Protein AF-A0A392RJL4-F1 (afdb_monomer_lite)

Secondary structure (DSSP, 8-state):
------STTBTTTB--GGGGGHHHHHHHHHHHHHH---TT-

pLDDT: mean 95.94, std 2.77, range [82.12, 97.88]

Structure (mmCIF, N/CA/C/O backbone):
data_AF-A0A392RJL4-F1
#
_entry.id   AF-A0A392RJL4-F1
#
loop_
_atom_site.group_PDB
_atom_site.id
_atom_site.type_symbol
_atom_site.label_atom_id
_atom_site.label_alt_id
_atom_site.label_comp_id
_atom_site.label_asym_id
_atom_site.label_entity_id
_atom_site.label_seq_id
_atom_site.pdbx_PDB_ins_code
_atom_site.Cartn_x
_atom_site.Cartn_y
_atom_site.Cartn_z
_atom_site.occupancy
_atom_site.B_iso_or_equiv
_atom_site.auth_seq_id
_atom_site.auth_comp_id
_atom_site.auth_asym_id
_atom_site.auth_atom_id
_atom_site.pdbx_PDB_model_num
ATOM 1 N N . MET A 1 1 ? -11.713 -3.536 4.097 1.00 88.25 1 MET A N 1
ATOM 2 C CA . MET A 1 1 ? -11.236 -2.521 3.102 1.00 88.25 1 MET A CA 1
ATOM 3 C C . MET A 1 1 ? -10.187 -3.159 2.195 1.00 88.25 1 MET A C 1
ATOM 5 O O . MET A 1 1 ? -9.499 -4.049 2.668 1.00 88.25 1 MET A O 1
ATOM 9 N N . ILE A 1 2 ? -10.047 -2.742 0.928 1.00 94.31 2 ILE A N 1
ATOM 10 C CA . ILE A 1 2 ? -9.095 -3.366 -0.012 1.00 94.31 2 ILE A CA 1
ATOM 11 C C . ILE A 1 2 ? -8.195 -2.303 -0.647 1.00 94.31 2 ILE A C 1
ATOM 13 O O . ILE A 1 2 ? -8.683 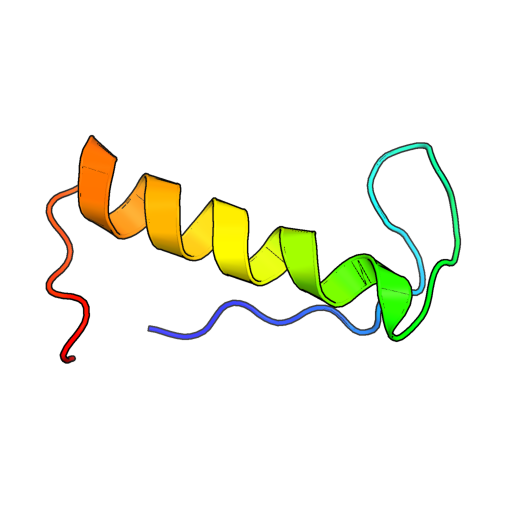-1.313 -1.187 1.00 94.31 2 ILE A O 1
ATOM 17 N N . VAL A 1 3 ? -6.884 -2.539 -0.603 1.00 95.12 3 VAL A N 1
ATOM 18 C CA . VAL A 1 3 ? -5.869 -1.775 -1.335 1.00 95.12 3 VAL A CA 1
ATOM 19 C C . VAL A 1 3 ? -5.104 -2.760 -2.209 1.00 95.12 3 VAL A C 1
ATOM 21 O O . VAL A 1 3 ? -4.522 -3.710 -1.694 1.00 95.12 3 VAL A O 1
ATOM 24 N N . LEU A 1 4 ? -5.116 -2.543 -3.523 1.00 96.62 4 LEU A N 1
ATOM 25 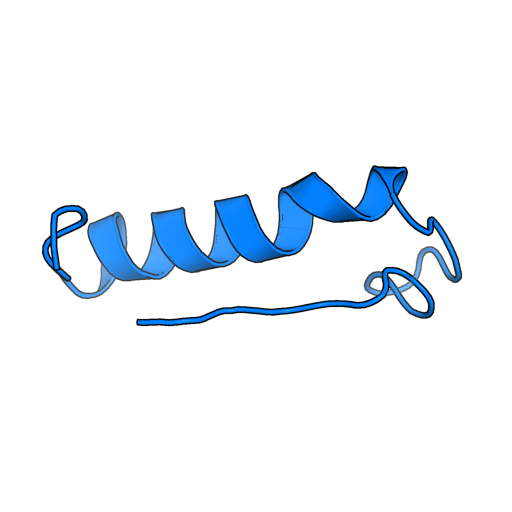C CA . LEU A 1 4 ? -4.519 -3.445 -4.505 1.00 96.62 4 LEU A CA 1
ATOM 26 C C . LEU A 1 4 ? -3.512 -2.696 -5.381 1.00 96.62 4 LEU A C 1
ATOM 28 O O . LEU A 1 4 ? -3.728 -1.538 -5.742 1.00 96.62 4 LEU A O 1
ATOM 32 N N . THR A 1 5 ? -2.429 -3.379 -5.742 1.00 96.62 5 THR A N 1
ATOM 33 C CA . THR A 1 5 ? -1.504 -2.982 -6.806 1.00 96.62 5 THR A CA 1
ATOM 34 C C . THR A 1 5 ? -1.037 -4.230 -7.547 1.00 96.62 5 THR A C 1
ATOM 36 O O . THR A 1 5 ? -0.891 -5.290 -6.944 1.00 96.62 5 THR A O 1
ATOM 39 N N . ASP A 1 6 ? -0.823 -4.096 -8.849 1.00 96.50 6 ASP A N 1
ATOM 40 C CA . ASP A 1 6 ? -0.179 -5.082 -9.720 1.00 96.50 6 ASP A CA 1
ATOM 41 C C . ASP A 1 6 ? 1.357 -4.961 -9.711 1.00 96.50 6 ASP A C 1
ATOM 43 O O . ASP A 1 6 ? 2.045 -5.800 -10.284 1.00 96.50 6 ASP A O 1
ATOM 47 N N . GLY A 1 7 ? 1.906 -3.930 -9.059 1.00 96.38 7 GLY A N 1
ATOM 48 C CA . GLY A 1 7 ? 3.347 -3.716 -8.949 1.00 96.38 7 GLY A CA 1
ATOM 49 C C . GLY A 1 7 ? 4.005 -3.058 -10.16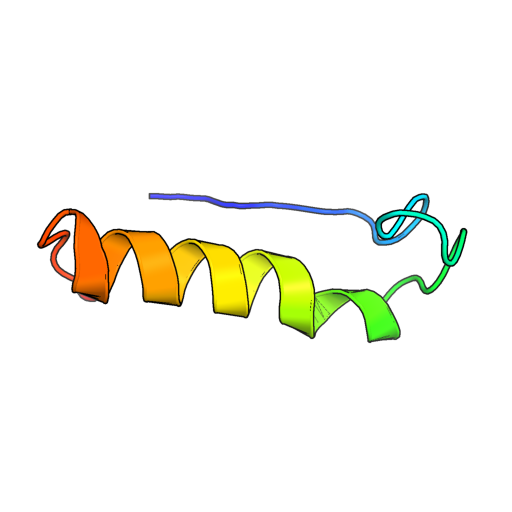2 1.00 96.38 7 GLY A C 1
ATOM 50 O O . GLY A 1 7 ? 5.197 -2.769 -10.096 1.00 96.38 7 GLY A O 1
ATOM 51 N N . SER A 1 8 ? 3.250 -2.754 -11.222 1.00 96.12 8 SER A N 1
ATOM 52 C CA . SER A 1 8 ? 3.800 -2.257 -12.495 1.00 96.12 8 SER A CA 1
ATOM 53 C C . SER A 1 8 ? 4.326 -0.821 -12.427 1.00 96.12 8 SER A C 1
ATOM 55 O O . SER A 1 8 ? 5.160 -0.405 -13.231 1.00 96.12 8 SER A O 1
ATOM 57 N N . ARG A 1 9 ? 3.851 -0.036 -11.452 1.00 96.44 9 ARG A N 1
ATOM 58 C CA . ARG A 1 9 ? 4.293 1.345 -11.230 1.00 96.44 9 ARG A CA 1
ATOM 59 C C . ARG A 1 9 ? 4.332 1.689 -9.747 1.00 96.44 9 ARG A C 1
ATOM 61 O O . ARG A 1 9 ? 3.465 2.388 -9.217 1.00 96.44 9 ARG A O 1
ATOM 68 N N . ILE A 1 10 ? 5.370 1.212 -9.073 1.00 96.44 10 ILE A N 1
ATOM 69 C CA . ILE A 1 10 ? 5.628 1.531 -7.673 1.00 96.44 10 ILE A CA 1
ATOM 70 C C . ILE A 1 10 ? 6.301 2.896 -7.571 1.00 96.44 10 ILE A C 1
ATOM 72 O O . ILE A 1 10 ? 7.503 3.043 -7.787 1.00 96.44 10 ILE A O 1
ATOM 76 N N . LEU A 1 11 ? 5.512 3.907 -7.199 1.00 93.75 11 LEU A N 1
ATOM 77 C CA . LEU A 1 11 ? 5.987 5.274 -6.966 1.00 93.75 11 LEU A CA 1
ATOM 78 C C . LEU A 1 11 ? 6.833 5.777 -8.160 1.00 93.75 11 LEU A C 1
ATOM 80 O O . LEU A 1 11 ? 6.366 5.752 -9.299 1.00 93.75 11 LEU A O 1
ATOM 84 N N . GLY A 1 12 ? 8.063 6.232 -7.906 1.00 95.62 12 GLY A N 1
ATOM 85 C CA . GLY A 1 12 ? 9.050 6.602 -8.928 1.00 95.62 12 GLY A CA 1
ATOM 86 C C . GLY A 1 12 ? 10.066 5.502 -9.255 1.00 95.62 12 GLY A C 1
ATOM 87 O O . GLY A 1 12 ? 11.020 5.773 -9.973 1.00 95.62 12 GLY A O 1
ATOM 88 N N . LEU A 1 13 ? 9.896 4.293 -8.713 1.00 96.75 13 LEU A N 1
ATOM 89 C CA . LEU A 1 13 ? 10.837 3.176 -8.866 1.00 96.75 13 LEU A CA 1
ATOM 90 C C . LEU A 1 13 ? 10.550 2.317 -10.106 1.00 96.75 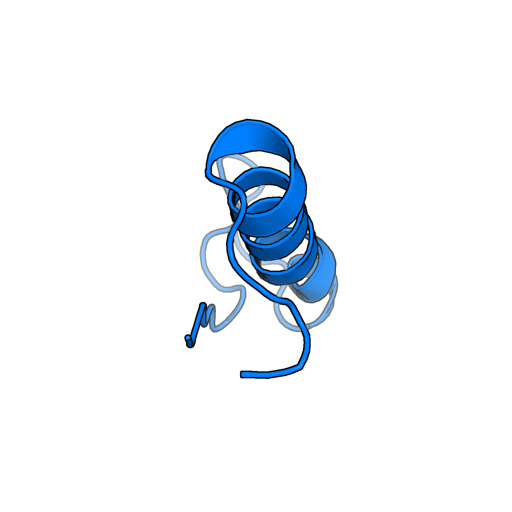13 LEU A C 1
ATOM 92 O O . LEU A 1 13 ? 11.408 1.546 -10.521 1.00 96.75 13 LEU A O 1
ATOM 96 N N . GLY A 1 14 ? 9.373 2.472 -10.715 1.00 95.38 14 GLY A N 1
ATOM 97 C CA . GLY A 1 14 ? 8.970 1.709 -11.897 1.00 95.38 14 GLY A CA 1
ATOM 98 C C . GLY A 1 14 ? 8.311 0.378 -11.539 1.00 95.38 14 GLY A C 1
ATOM 99 O O . GLY A 1 14 ? 7.602 0.290 -10.535 1.00 95.38 14 GLY A O 1
ATOM 100 N N . ASP A 1 15 ? 8.501 -0.626 -12.391 1.00 96.75 15 ASP A N 1
ATOM 101 C CA . ASP A 1 15 ? 7.905 -1.951 -12.227 1.00 96.75 15 ASP A CA 1
ATOM 102 C C . ASP A 1 15 ? 8.727 -2.799 -11.256 1.00 96.75 15 ASP A C 1
ATOM 104 O O . ASP A 1 15 ? 9.907 -3.068 -11.483 1.00 96.75 15 ASP A O 1
ATOM 108 N N . LEU A 1 16 ? 8.086 -3.209 -10.165 1.00 97.19 16 LEU A N 1
ATOM 109 C CA . LEU A 1 16 ? 8.659 -4.095 -9.158 1.00 97.19 16 LEU A CA 1
ATOM 110 C C . LEU A 1 16 ? 7.879 -5.414 -9.041 1.00 97.19 16 LEU A C 1
ATOM 112 O O . LEU A 1 16 ? 8.271 -6.283 -8.258 1.00 97.19 16 LEU A O 1
ATOM 116 N N . GLY A 1 17 ? 6.769 -5.573 -9.772 1.00 96.00 17 GLY A N 1
ATOM 117 C CA . GLY A 1 17 ? 5.856 -6.706 -9.647 1.00 96.00 17 GLY A CA 1
ATOM 118 C C . GLY A 1 17 ? 5.561 -7.063 -8.184 1.00 96.00 17 GLY A C 1
ATOM 119 O O . GLY A 1 17 ? 5.159 -6.223 -7.375 1.00 96.00 17 GLY A O 1
ATOM 120 N N . VAL A 1 18 ? 5.836 -8.316 -7.811 1.00 96.31 18 VAL A N 1
ATOM 121 C CA . VAL A 1 18 ? 5.615 -8.850 -6.452 1.00 96.31 18 VAL A CA 1
ATOM 122 C C . VAL A 1 18 ? 6.414 -8.103 -5.375 1.00 96.31 18 VAL A C 1
ATOM 124 O O . VAL A 1 18 ? 5.938 -7.963 -4.248 1.00 96.31 18 VAL A O 1
ATOM 127 N N . GLN A 1 19 ? 7.582 -7.542 -5.707 1.00 97.12 19 GLN A N 1
ATOM 128 C CA . GLN A 1 19 ? 8.385 -6.762 -4.755 1.00 97.12 19 GLN A CA 1
ATOM 129 C C . GLN A 1 19 ? 7.680 -5.458 -4.329 1.00 97.12 19 GLN A C 1
ATOM 131 O O . GLN A 1 19 ? 8.063 -4.839 -3.338 1.00 97.12 19 GLN A O 1
ATOM 136 N N . GLY A 1 20 ? 6.611 -5.057 -5.027 1.00 96.75 20 GLY A N 1
ATOM 137 C CA . GLY A 1 20 ? 5.744 -3.935 -4.670 1.00 96.75 20 GLY A CA 1
ATOM 138 C C . GLY A 1 20 ? 4.747 -4.204 -3.533 1.00 96.75 20 GLY A C 1
ATOM 139 O O . GLY A 1 20 ? 4.035 -3.278 -3.140 1.00 96.75 20 GLY A O 1
ATOM 140 N N . ILE A 1 21 ? 4.687 -5.423 -2.975 1.00 97.38 21 ILE A N 1
ATOM 141 C CA . ILE A 1 21 ? 3.691 -5.814 -1.954 1.00 97.38 21 ILE A CA 1
ATOM 142 C C . ILE A 1 21 ? 3.742 -4.963 -0.673 1.00 97.38 21 ILE A C 1
ATOM 144 O O . ILE A 1 21 ? 2.738 -4.823 0.020 1.00 97.38 21 ILE A O 1
ATOM 148 N N . GLY A 1 22 ? 4.876 -4.320 -0.381 1.00 97.44 22 GLY A N 1
ATOM 149 C CA . GLY A 1 22 ? 5.001 -3.401 0.755 1.00 97.44 22 GLY A CA 1
ATOM 150 C C . GLY A 1 22 ? 4.117 -2.150 0.650 1.00 97.44 22 GLY A C 1
ATOM 151 O O . GLY A 1 22 ? 3.731 -1.589 1.672 1.00 97.44 22 GLY A O 1
ATOM 152 N N . ILE A 1 23 ? 3.741 -1.721 -0.561 1.00 97.88 23 ILE A N 1
ATOM 153 C CA . ILE A 1 23 ? 2.907 -0.526 -0.767 1.00 97.88 23 ILE A CA 1
ATOM 154 C C . ILE A 1 23 ? 1.476 -0.689 -0.235 1.00 97.88 23 ILE A C 1
ATOM 156 O O . ILE A 1 23 ? 1.030 0.181 0.519 1.00 97.88 23 ILE A O 1
ATOM 160 N N . PRO A 1 24 ? 0.714 -1.740 -0.599 1.00 97.75 24 PRO A N 1
ATOM 161 C CA . PRO A 1 24 ? -0.615 -1.937 -0.034 1.00 97.75 24 PRO A CA 1
ATOM 162 C C . PRO A 1 24 ? -0.566 -2.172 1.480 1.00 97.75 24 PRO A C 1
ATOM 164 O O . PRO A 1 24 ? -1.426 -1.637 2.172 1.00 97.75 24 PRO A O 1
ATOM 167 N N . ILE A 1 25 ? 0.457 -2.864 2.002 1.00 97.44 25 ILE A N 1
ATOM 168 C CA . ILE A 1 25 ? 0.656 -3.044 3.452 1.00 97.44 25 ILE A CA 1
ATOM 169 C C . ILE A 1 25 ? 0.795 -1.682 4.143 1.00 97.44 25 ILE A C 1
ATOM 171 O O . ILE A 1 25 ? -0.018 -1.345 4.998 1.00 97.44 25 ILE A O 1
ATOM 175 N N . GLY A 1 26 ? 1.730 -0.839 3.693 1.00 97.62 26 GLY A N 1
ATOM 176 C CA . GLY A 1 26 ? 1.940 0.481 4.291 1.00 97.62 26 GLY A CA 1
ATOM 177 C C . GLY A 1 26 ? 0.719 1.404 4.191 1.00 97.62 26 GLY A C 1
ATOM 178 O O . GLY A 1 26 ? 0.457 2.191 5.099 1.00 97.62 26 GLY A O 1
ATOM 179 N N . LYS A 1 27 ? -0.086 1.300 3.123 1.00 97.56 27 LYS A N 1
ATOM 180 C CA . LYS A 1 27 ? -1.363 2.032 3.034 1.00 97.56 27 LYS A CA 1
ATOM 181 C C . LYS A 1 27 ? -2.377 1.552 4.070 1.00 97.56 27 LYS A C 1
ATOM 183 O O . LYS A 1 27 ? -3.038 2.385 4.685 1.00 97.56 27 LYS A O 1
ATOM 188 N N . LEU A 1 28 ? -2.507 0.238 4.258 1.00 97.38 28 LEU A N 1
ATOM 189 C CA . LEU A 1 28 ? -3.380 -0.326 5.288 1.00 97.38 28 LEU A CA 1
ATOM 190 C C . LEU A 1 28 ? -2.920 0.104 6.686 1.00 97.38 28 LEU A C 1
ATOM 192 O O . LEU A 1 28 ? -3.759 0.535 7.473 1.00 97.38 28 LEU A O 1
ATOM 196 N N . ASP A 1 29 ? -1.613 0.094 6.954 1.00 97.88 29 ASP A N 1
ATOM 197 C CA . ASP A 1 29 ? -1.048 0.548 8.229 1.00 97.88 29 ASP A CA 1
ATOM 198 C C . ASP A 1 29 ? -1.422 2.003 8.526 1.00 97.88 29 ASP A C 1
ATOM 200 O O . ASP A 1 29 ? -1.881 2.313 9.624 1.00 97.88 29 ASP A O 1
ATOM 204 N N . VAL A 1 30 ? -1.307 2.900 7.540 1.00 97.75 30 VAL A N 1
ATOM 205 C CA . VAL A 1 30 ? -1.712 4.307 7.699 1.00 97.75 30 VAL A CA 1
ATOM 206 C C . VAL A 1 30 ? -3.215 4.429 7.937 1.00 97.75 30 VAL A C 1
ATOM 208 O O . VAL A 1 30 ? -3.642 5.229 8.764 1.00 97.75 30 VAL A O 1
ATOM 211 N N . TYR A 1 31 ? -4.044 3.637 7.264 1.00 97.19 31 TYR A N 1
ATOM 212 C CA . TYR A 1 31 ? -5.487 3.667 7.492 1.00 97.19 31 TYR A CA 1
ATOM 213 C C . TYR A 1 31 ? -5.889 3.156 8.880 1.00 97.19 31 TYR A C 1
ATOM 215 O O . TYR A 1 31 ? -6.800 3.707 9.499 1.00 97.19 31 TYR A O 1
ATOM 223 N N . VAL A 1 32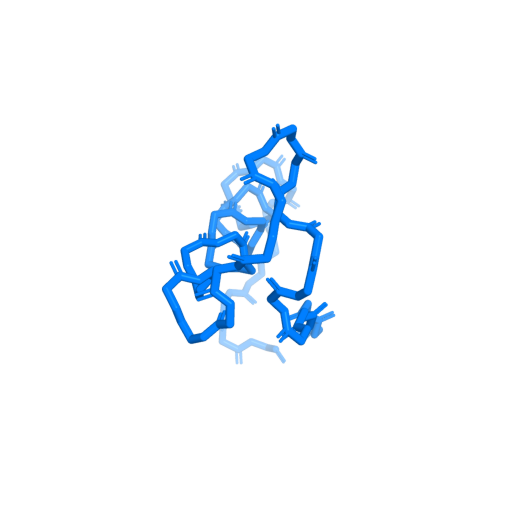 ? -5.195 2.148 9.403 1.00 96.88 32 VAL A N 1
ATOM 224 C CA . VAL A 1 32 ? -5.399 1.685 10.778 1.00 96.88 32 VAL A CA 1
ATOM 225 C C . VAL A 1 32 ? -4.900 2.742 11.767 1.00 96.88 32 VAL A C 1
ATOM 227 O O . VAL A 1 32 ? -5.659 3.184 12.625 1.00 96.88 32 VAL A O 1
ATOM 230 N N . ALA A 1 33 ? -3.652 3.194 11.625 1.00 97.75 33 ALA A N 1
ATOM 231 C CA . ALA A 1 33 ? -2.989 4.059 12.598 1.00 97.75 33 ALA A CA 1
ATOM 232 C C . ALA A 1 33 ? -3.505 5.507 12.596 1.00 97.75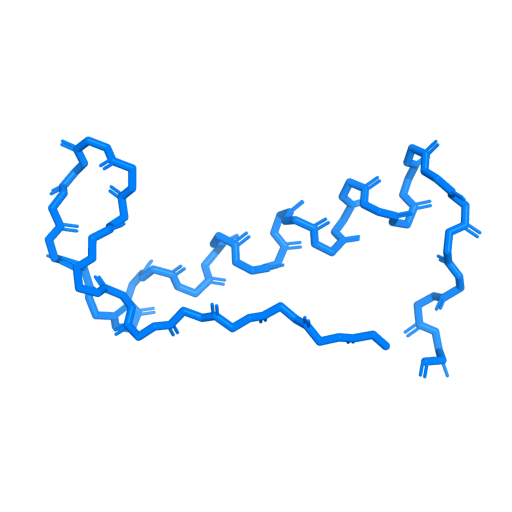 33 ALA A C 1
ATOM 234 O O . ALA A 1 33 ? -3.679 6.094 13.660 1.00 97.75 33 ALA A O 1
ATOM 235 N N . ALA A 1 34 ? -3.748 6.092 11.420 1.00 97.75 34 ALA A N 1
ATOM 236 C CA . ALA A 1 34 ? -4.135 7.498 11.291 1.00 97.75 34 ALA A CA 1
ATOM 237 C C . ALA A 1 34 ? -5.654 7.704 11.227 1.00 97.75 34 ALA A C 1
ATOM 239 O O . ALA A 1 34 ? -6.145 8.725 11.700 1.00 97.75 34 ALA A O 1
ATOM 240 N N . ALA A 1 35 ? -6.401 6.756 10.650 1.00 96.62 35 ALA A N 1
ATOM 241 C CA . ALA A 1 35 ? -7.857 6.864 10.505 1.00 96.62 35 ALA A CA 1
ATOM 242 C C . ALA A 1 35 ? -8.645 5.949 11.462 1.00 96.62 35 ALA A C 1
ATOM 244 O O . ALA A 1 35 ? -9.875 5.976 11.451 1.00 96.62 35 ALA A O 1
ATOM 245 N N . GLY A 1 36 ? -7.967 5.153 12.299 1.00 95.81 36 GLY A N 1
ATOM 246 C CA . GLY A 1 36 ? -8.610 4.298 13.301 1.00 95.81 36 GLY A CA 1
ATOM 247 C C . GLY A 1 36 ? -9.436 3.154 12.706 1.00 95.81 36 GLY A C 1
ATOM 248 O O . GLY A 1 36 ? -10.365 2.661 13.351 1.00 95.81 36 GLY A O 1
ATOM 249 N N . ILE A 1 37 ? -9.151 2.740 11.466 1.00 96.12 37 ILE A N 1
ATOM 250 C CA . ILE A 1 37 ? -9.877 1.640 10.823 1.00 96.12 37 ILE A CA 1
ATOM 251 C C . ILE A 1 37 ? -9.533 0.323 11.528 1.00 96.12 37 ILE A C 1
ATOM 253 O O . ILE A 1 37 ? -8.368 0.012 11.753 1.00 96.12 37 ILE A O 1
ATOM 257 N N . ASN A 1 38 ? -10.554 -0.471 11.869 1.00 95.62 38 ASN A N 1
ATOM 258 C CA . ASN A 1 38 ? -10.348 -1.778 12.494 1.00 95.62 38 ASN A CA 1
ATOM 259 C C . ASN A 1 38 ? -9.719 -2.754 11.474 1.00 95.62 38 ASN A C 1
ATOM 261 O O . ASN A 1 38 ? -10.363 -3.026 10.460 1.00 95.62 38 ASN A O 1
ATOM 265 N N . PRO A 1 39 ? -8.531 -3.326 11.746 1.00 93.44 39 PRO A N 1
ATOM 266 C CA . PRO A 1 39 ? -7.854 -4.255 10.837 1.00 93.44 39 PRO A CA 1
ATOM 267 C C . PRO A 1 39 ? -8.563 -5.609 10.666 1.00 93.44 39 PRO A C 1
ATOM 269 O O . PRO A 1 39 ? -8.255 -6.343 9.735 1.00 93.44 39 PRO A O 1
ATOM 272 N N . GLN A 1 40 ? -9.507 -5.957 11.545 1.00 93.88 40 GLN A N 1
ATOM 273 C CA . GLN A 1 40 ? -10.273 -7.208 11.485 1.00 93.88 40 GLN A CA 1
ATOM 274 C C . GLN A 1 40 ? -11.546 -7.110 10.618 1.00 93.88 40 GLN A C 1
ATOM 276 O O . GLN A 1 40 ? -12.350 -8.042 10.625 1.00 93.88 40 GLN A O 1
ATOM 281 N N . ARG A 1 41 ? -11.765 -5.986 9.915 1.00 82.12 41 ARG A N 1
ATOM 282 C CA . ARG A 1 41 ? -12.945 -5.723 9.068 1.00 82.12 41 ARG A CA 1
ATOM 283 C C . ARG A 1 41 ? -12.597 -5.555 7.587 1.00 82.12 41 ARG A C 1
ATOM 285 O O . ARG A 1 41 ? -13.356 -6.086 6.753 1.00 82.12 41 ARG A O 1
#

Organism: NCBI:txid97028

Foldseek 3Di:
DDDDDQQQCQDPPGRPGVPSPVVRVVVVVCCCPVVVDDPVD

Radius of gyration: 11.46 Å; chains: 1; bounding box: 24×16×26 Å

InterPro domains:
  IPR012301 Malic enzyme, N-terminal domain [PF00390] (1-41)
  IPR037062 Malic enzyme, N-terminal domain superfamily [G3DSA:3.40.50.10380] (1-41)
  IPR046346 Aminoacid dehydrogenase-like, N-terminal domain superfamily [SSF53223] (1-41)

Sequence (41 aa):
MIVLTDGSRILGLGDLGVQGIGIPIGKLDVYVAAAGINPQR